Protein AF-A0A2I0CZK3-F1 (afdb_monomer)

Structure (mmCIF, N/CA/C/O backbone):
data_AF-A0A2I0CZK3-F1
#
_entry.id   AF-A0A2I0CZK3-F1
#
loop_
_atom_site.group_PDB
_atom_site.id
_atom_site.type_symbol
_atom_site.label_atom_id
_atom_site.label_alt_id
_atom_site.label_comp_id
_atom_site.label_asym_id
_atom_site.label_entity_id
_atom_site.label_seq_id
_atom_site.pdbx_PDB_ins_code
_atom_site.Cartn_x
_atom_site.Cartn_y
_atom_site.Cartn_z
_atom_site.occupancy
_atom_site.B_iso_or_equiv
_atom_site.auth_seq_id
_atom_site.auth_comp_id
_atom_site.auth_asym_id
_atom_site.auth_atom_id
_atom_site.pdbx_PDB_model_num
ATOM 1 N N . TYR A 1 1 ? 17.338 1.232 13.842 1.00 32.22 1 TYR A N 1
ATOM 2 C CA . TYR A 1 1 ? 16.968 -0.147 13.479 1.00 32.22 1 TYR A CA 1
ATOM 3 C C . TYR A 1 1 ? 15.461 -0.184 13.317 1.00 32.22 1 TYR A C 1
ATOM 5 O O . TYR A 1 1 ? 14.744 -0.303 14.300 1.00 32.22 1 TYR A O 1
ATOM 13 N N . GLY A 1 2 ? 14.980 0.108 12.105 1.00 40.91 2 GLY A N 1
ATOM 14 C CA . GLY A 1 2 ? 13.550 0.103 11.812 1.00 40.91 2 GLY A CA 1
ATOM 15 C C . GLY A 1 2 ? 13.078 -1.340 11.782 1.00 40.91 2 GLY A C 1
ATOM 16 O O . GLY A 1 2 ? 13.584 -2.128 10.987 1.00 40.91 2 GLY A O 1
ATOM 17 N N . ILE A 1 3 ? 12.176 -1.690 12.691 1.00 44.94 3 ILE A N 1
ATOM 18 C CA . ILE A 1 3 ? 11.511 -2.987 12.717 1.00 44.94 3 ILE A CA 1
ATOM 19 C C . ILE A 1 3 ? 10.614 -3.018 11.478 1.00 44.94 3 ILE A C 1
ATOM 21 O O . ILE A 1 3 ? 9.476 -2.557 11.503 1.00 44.94 3 ILE A O 1
ATOM 25 N N . GLY A 1 4 ? 11.160 -3.497 10.359 1.00 42.09 4 GLY A N 1
ATOM 26 C CA . GLY A 1 4 ? 10.350 -3.984 9.253 1.00 42.09 4 GLY A CA 1
ATOM 27 C C . GLY A 1 4 ? 9.544 -5.139 9.819 1.00 42.09 4 GLY A C 1
ATOM 28 O O . GLY A 1 4 ? 10.103 -6.201 10.087 1.00 42.09 4 GLY A O 1
ATOM 29 N N . THR A 1 5 ? 8.277 -4.886 10.146 1.00 52.94 5 THR A N 1
ATOM 30 C CA . THR A 1 5 ? 7.473 -5.870 10.864 1.00 52.94 5 THR A CA 1
ATOM 31 C C . THR A 1 5 ? 7.247 -7.066 9.954 1.00 52.94 5 THR A C 1
ATOM 33 O O . THR A 1 5 ? 6.629 -6.983 8.894 1.00 52.94 5 THR A O 1
ATOM 36 N N . LEU A 1 6 ? 7.854 -8.153 10.416 1.00 46.81 6 LEU A N 1
ATOM 37 C CA . LEU A 1 6 ? 7.780 -9.527 9.979 1.00 46.81 6 LEU A CA 1
ATOM 38 C C . LEU A 1 6 ? 6.348 -9.897 9.572 1.00 46.81 6 LEU A C 1
ATOM 40 O O . LEU A 1 6 ? 5.408 -9.782 10.360 1.00 46.81 6 LEU A O 1
ATOM 44 N N . LEU A 1 7 ? 6.201 -10.378 8.342 1.00 48.56 7 LEU A N 1
ATOM 45 C CA . LEU A 1 7 ? 5.012 -11.081 7.884 1.00 48.56 7 LEU A CA 1
ATOM 46 C C . LEU A 1 7 ? 4.811 -12.303 8.805 1.00 48.56 7 LEU A C 1
ATOM 48 O O . LEU A 1 7 ? 5.542 -13.283 8.702 1.00 48.56 7 LEU A O 1
ATOM 52 N N . GLY A 1 8 ? 3.881 -12.219 9.756 1.00 43.28 8 GLY A N 1
ATOM 53 C CA . GLY A 1 8 ? 3.661 -13.299 10.725 1.00 43.28 8 GLY A CA 1
ATOM 54 C C . GLY A 1 8 ? 2.393 -13.194 11.567 1.00 43.28 8 GLY A C 1
ATOM 55 O O . GLY A 1 8 ? 2.242 -13.952 12.518 1.00 43.28 8 GLY A O 1
ATOM 56 N N . MET A 1 9 ? 1.476 -12.279 11.250 1.00 50.59 9 MET A N 1
ATOM 57 C CA . MET A 1 9 ? 0.184 -12.203 11.930 1.00 50.59 9 MET A CA 1
ATOM 58 C C . MET A 1 9 ? -0.888 -12.764 10.999 1.00 50.59 9 MET A C 1
ATOM 60 O O . MET A 1 9 ? -1.093 -12.253 9.896 1.00 50.59 9 MET A O 1
ATOM 64 N N . THR A 1 10 ? -1.545 -13.846 11.418 1.00 52.78 10 THR A N 1
ATOM 65 C CA . THR A 1 10 ? -2.772 -14.322 10.773 1.00 52.78 10 THR A CA 1
ATOM 66 C C . THR A 1 10 ? -3.782 -13.178 10.768 1.00 52.78 10 THR A C 1
ATOM 68 O O . THR A 1 10 ? -3.915 -12.462 11.765 1.00 52.78 10 THR A O 1
ATOM 71 N N . ILE A 1 11 ? -4.470 -12.989 9.636 1.00 54.12 11 ILE A N 1
ATOM 72 C CA . ILE A 1 11 ? -5.432 -11.894 9.391 1.00 54.12 11 ILE A CA 1
ATOM 73 C C . ILE A 1 11 ? -6.438 -11.766 10.552 1.00 54.12 11 ILE A C 1
ATOM 75 O O . ILE A 1 11 ? -6.839 -10.663 10.914 1.00 54.12 11 ILE A O 1
ATOM 79 N N . GLU A 1 12 ? -6.774 -12.890 11.185 1.00 53.03 12 GLU A N 1
ATOM 80 C CA . GLU A 1 12 ? -7.717 -13.002 12.302 1.00 53.03 12 GLU A CA 1
ATOM 81 C C . GLU A 1 12 ? -7.258 -12.298 13.591 1.00 53.03 12 GLU A C 1
ATOM 83 O O . GLU A 1 12 ? -8.094 -11.815 14.349 1.00 53.03 12 GLU A O 1
ATOM 88 N N . SER A 1 13 ? -5.950 -12.180 13.841 1.00 53.72 13 SER A N 1
ATOM 89 C CA . SER A 1 13 ? -5.410 -11.572 15.075 1.00 53.72 13 SER A CA 1
ATOM 90 C C . SER A 1 13 ? -5.350 -10.037 15.049 1.00 53.72 13 SER A C 1
ATOM 92 O O . SER A 1 13 ? -5.020 -9.411 16.055 1.00 53.72 13 SER A O 1
ATOM 94 N N . TRP A 1 14 ? -5.662 -9.420 13.904 1.00 59.31 14 TRP A N 1
ATOM 95 C CA . TRP A 1 14 ? -5.388 -8.005 13.616 1.00 59.31 14 TRP A CA 1
ATOM 96 C C . TRP A 1 14 ? -6.594 -7.062 13.758 1.00 59.31 14 TRP A C 1
ATOM 98 O O . TRP A 1 14 ? -6.479 -5.852 13.543 1.00 59.31 14 TRP A O 1
ATOM 108 N N . ILE A 1 15 ? -7.766 -7.599 14.107 1.00 56.00 15 ILE A N 1
ATOM 109 C CA . ILE A 1 15 ? -9.025 -6.849 14.147 1.00 56.00 15 ILE A CA 1
ATOM 110 C C . ILE A 1 15 ? -9.077 -6.017 15.441 1.00 56.00 15 ILE A C 1
ATOM 112 O O . ILE A 1 15 ? -9.374 -6.529 16.517 1.00 56.00 15 ILE A O 1
ATOM 116 N N . GLY A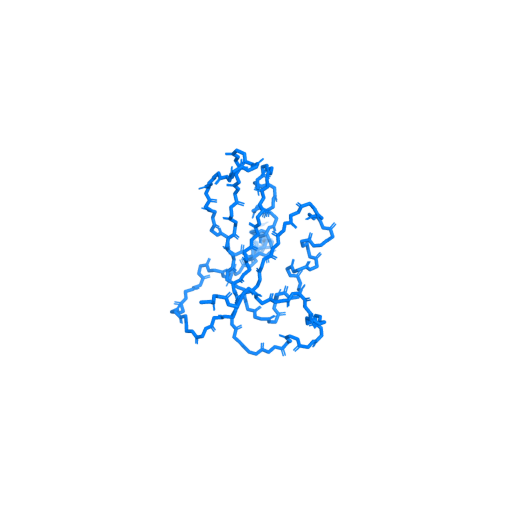 1 16 ? -8.773 -4.720 15.338 1.00 61.44 16 GLY A N 1
ATOM 117 C CA . GLY A 1 16 ? -8.765 -3.769 16.458 1.00 61.44 16 GLY A CA 1
ATOM 118 C C . GLY A 1 16 ? -9.236 -2.362 16.070 1.00 61.44 16 GLY A C 1
ATOM 119 O O . GLY A 1 16 ? -9.606 -2.106 14.923 1.00 61.44 16 GLY A O 1
ATOM 120 N N . LEU A 1 17 ? -9.223 -1.436 17.034 1.00 67.44 17 LEU A N 1
ATOM 121 C CA . LEU A 1 17 ? -9.494 -0.006 16.824 1.00 67.44 17 LEU A CA 1
ATOM 122 C C . LEU A 1 17 ? -8.256 0.710 16.246 1.00 67.44 17 LEU A C 1
ATOM 124 O O . LEU A 1 17 ? -7.120 0.331 16.529 1.00 67.44 17 LEU A O 1
ATOM 128 N N . GLY A 1 18 ? -8.475 1.764 15.456 1.00 81.50 18 GLY A N 1
ATOM 129 C CA . GLY A 1 18 ? -7.413 2.615 14.902 1.00 81.50 18 GLY A CA 1
ATOM 130 C C . GLY A 1 18 ? -7.190 2.465 13.392 1.00 81.50 18 GLY A C 1
ATOM 131 O O . GLY A 1 18 ? -7.995 1.858 12.680 1.00 81.50 18 GLY A O 1
ATOM 132 N N . THR A 1 19 ? -6.083 3.036 12.917 1.00 86.12 19 THR A N 1
ATOM 133 C CA . THR A 1 19 ? -5.724 3.167 11.495 1.00 86.12 19 THR A CA 1
ATOM 134 C C . THR A 1 19 ? -4.344 2.578 11.242 1.00 86.12 19 THR A C 1
ATOM 136 O O . THR A 1 19 ? -3.472 2.607 12.110 1.00 86.12 19 THR A O 1
ATOM 139 N N . VAL A 1 20 ? -4.146 2.049 10.041 1.00 89.19 20 VAL A N 1
ATOM 140 C CA . VAL A 1 20 ? -2.874 1.498 9.573 1.00 89.19 20 VAL A CA 1
ATOM 141 C C . VAL A 1 20 ? -2.502 2.110 8.238 1.00 89.19 20 VAL A C 1
ATOM 143 O O . VAL A 1 20 ? -3.369 2.518 7.467 1.00 89.19 20 VAL A O 1
ATOM 146 N N . ILE A 1 21 ? -1.210 2.169 7.955 1.00 92.19 21 ILE A N 1
ATOM 147 C CA . ILE A 1 21 ? -0.691 2.522 6.643 1.00 92.19 21 ILE A CA 1
ATOM 148 C C . ILE A 1 21 ? -0.406 1.229 5.897 1.00 92.19 21 ILE A C 1
ATOM 150 O O . ILE A 1 21 ? 0.437 0.442 6.318 1.00 92.19 21 ILE A O 1
ATOM 154 N N . VAL A 1 22 ? -1.068 1.042 4.762 1.00 93.81 22 VAL A N 1
ATOM 155 C CA . VAL A 1 22 ? -0.730 0.004 3.791 1.00 93.81 22 VAL A CA 1
ATOM 156 C C . VAL A 1 22 ? 0.070 0.663 2.677 1.00 93.81 22 VAL A C 1
ATOM 158 O O . VAL A 1 22 ? -0.442 1.549 1.988 1.00 93.81 22 VAL A O 1
ATOM 161 N N . ARG A 1 23 ? 1.335 0.262 2.508 1.00 96.00 23 ARG A N 1
ATOM 162 C CA . ARG A 1 23 ? 2.140 0.669 1.347 1.00 96.00 23 ARG A CA 1
ATOM 163 C C . ARG A 1 23 ? 2.171 -0.455 0.345 1.00 96.00 23 ARG A C 1
ATOM 165 O O . ARG A 1 23 ? 2.454 -1.578 0.732 1.00 96.00 23 ARG A O 1
ATOM 172 N N . ILE A 1 24 ? 1.931 -0.148 -0.918 1.00 96.38 24 ILE A N 1
ATOM 173 C CA . ILE A 1 24 ? 1.889 -1.114 -2.011 1.00 96.38 24 ILE A CA 1
ATOM 174 C C . ILE A 1 24 ? 2.931 -0.695 -3.045 1.00 96.38 24 ILE A C 1
ATOM 176 O O . ILE A 1 24 ? 2.943 0.447 -3.497 1.00 96.38 24 ILE A O 1
ATOM 180 N N . PHE A 1 25 ? 3.815 -1.610 -3.407 1.00 94.56 25 PHE A N 1
ATOM 181 C CA . PHE A 1 25 ? 4.926 -1.402 -4.320 1.00 94.56 25 PHE A CA 1
ATOM 182 C C . PHE A 1 25 ? 4.569 -2.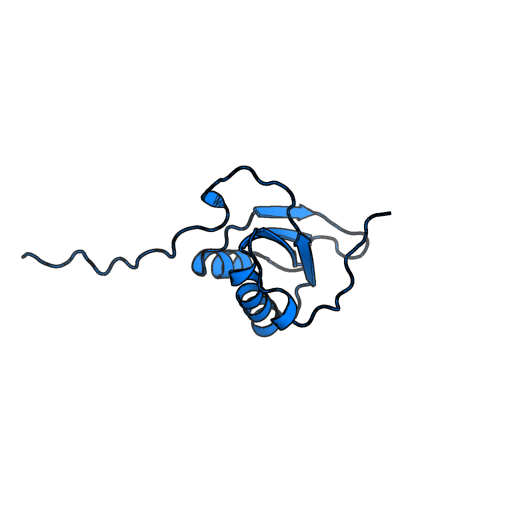027 -5.664 1.00 94.56 25 PHE A C 1
ATOM 184 O O . PHE A 1 25 ? 4.387 -3.239 -5.768 1.00 94.56 25 PHE A O 1
ATOM 191 N N . CYS A 1 26 ? 4.467 -1.184 -6.686 1.00 94.50 26 CYS A N 1
ATOM 192 C CA . CYS A 1 26 ? 4.115 -1.566 -8.047 1.00 94.50 26 CYS A CA 1
ATOM 193 C C . CYS A 1 26 ? 5.324 -1.350 -8.961 1.00 94.50 26 CYS A C 1
ATOM 195 O O . CYS A 1 26 ? 5.862 -0.245 -9.027 1.00 94.50 26 CYS A O 1
ATOM 197 N N . THR A 1 27 ? 5.736 -2.392 -9.680 1.00 92.81 27 THR A N 1
ATOM 198 C CA . THR A 1 27 ? 6.789 -2.338 -10.715 1.00 92.81 27 THR A CA 1
ATOM 199 C C . THR A 1 27 ? 6.223 -2.169 -12.131 1.00 92.81 27 THR A C 1
ATOM 201 O O . THR A 1 27 ? 6.974 -1.983 -13.084 1.00 92.81 27 THR A O 1
ATOM 204 N N . HIS A 1 28 ? 4.894 -2.194 -12.256 1.00 90.12 28 HIS A N 1
ATOM 205 C CA . HIS A 1 28 ? 4.123 -1.974 -13.480 1.00 90.12 28 HIS A CA 1
ATOM 206 C C . HIS A 1 28 ? 3.192 -0.765 -13.308 1.00 90.12 28 HIS A C 1
ATOM 208 O O . HIS A 1 28 ? 3.201 -0.121 -12.255 1.00 90.12 28 HIS A O 1
ATOM 214 N N . ASP A 1 29 ? 2.387 -0.456 -14.330 1.00 92.81 29 ASP A N 1
ATOM 215 C CA . ASP A 1 29 ? 1.408 0.634 -14.273 1.00 92.81 29 ASP A CA 1
ATOM 216 C C . ASP A 1 29 ? 0.462 0.472 -13.063 1.00 92.81 29 ASP A C 1
ATOM 218 O O . ASP A 1 29 ? -0.307 -0.490 -13.012 1.00 92.81 29 ASP A O 1
ATOM 222 N N . PRO A 1 30 ? 0.506 1.385 -12.071 1.00 95.12 30 PRO A N 1
ATOM 223 C CA . PRO A 1 30 ? -0.325 1.278 -10.877 1.00 95.12 30 PRO A CA 1
ATOM 224 C C . PRO A 1 30 ? -1.762 1.765 -11.108 1.00 95.12 30 PRO A C 1
ATOM 226 O O . PRO A 1 30 ? -2.599 1.617 -10.220 1.00 95.12 30 PRO A O 1
ATOM 229 N N . GLU A 1 31 ? -2.062 2.383 -12.252 1.00 95.94 31 GLU A N 1
ATOM 230 C CA . GLU A 1 31 ? -3.345 3.042 -12.507 1.00 95.94 31 GLU A CA 1
ATOM 231 C C . GLU A 1 31 ? -4.568 2.112 -12.357 1.00 95.94 31 GLU A C 1
ATOM 233 O O . GLU A 1 31 ? -5.536 2.521 -11.705 1.00 95.94 31 GLU A O 1
ATOM 238 N N . PRO A 1 32 ? -4.557 0.853 -12.850 1.00 95.94 32 PRO A N 1
ATOM 239 C CA . PRO A 1 32 ? -5.676 -0.066 -12.643 1.00 95.94 32 PRO A CA 1
ATOM 240 C C . PRO A 1 32 ? -5.928 -0.367 -11.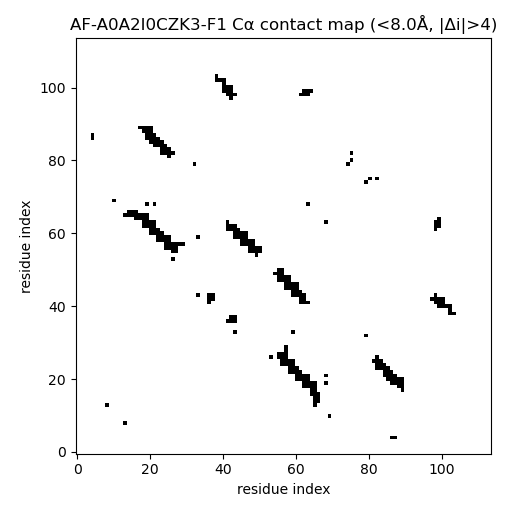163 1.00 95.94 32 PRO A C 1
ATOM 242 O O . PRO A 1 32 ? -7.079 -0.463 -10.738 1.00 95.94 32 PRO A O 1
ATOM 245 N N . LEU A 1 33 ? -4.858 -0.490 -10.370 1.00 96.44 33 LEU A N 1
ATOM 246 C CA . LEU A 1 33 ? -4.958 -0.710 -8.932 1.00 96.44 33 LEU A CA 1
ATOM 247 C C . LEU A 1 33 ? -5.503 0.537 -8.228 1.00 96.44 33 LEU A C 1
ATOM 249 O O . LEU A 1 33 ? -6.455 0.423 -7.466 1.00 96.44 33 LEU A O 1
ATOM 253 N N . ILE A 1 34 ? -4.971 1.727 -8.521 1.00 96.00 34 ILE A N 1
ATOM 254 C CA . ILE A 1 34 ? -5.431 2.991 -7.918 1.00 96.00 34 ILE A CA 1
ATOM 255 C C . ILE A 1 34 ? -6.933 3.194 -8.142 1.00 96.00 34 ILE A C 1
ATOM 257 O O . ILE A 1 34 ? -7.651 3.535 -7.202 1.00 96.00 34 ILE A O 1
ATOM 261 N N . ARG A 1 3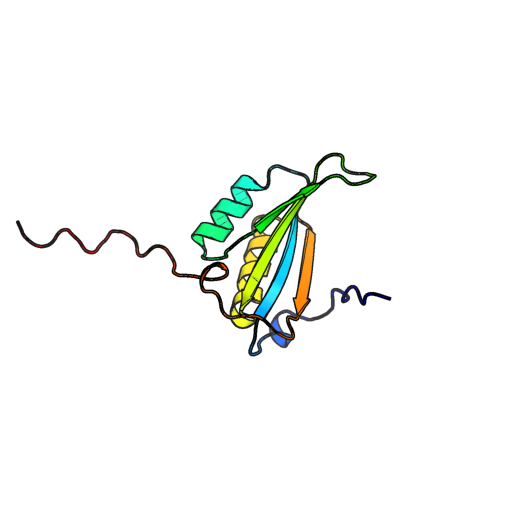5 ? -7.424 2.956 -9.365 1.00 95.81 35 ARG A N 1
ATOM 262 C CA . ARG A 1 35 ? -8.854 3.085 -9.685 1.00 95.81 35 ARG A CA 1
ATOM 263 C C . ARG A 1 35 ? -9.701 2.100 -8.898 1.00 95.81 35 ARG A C 1
ATOM 265 O O . ARG A 1 35 ? -10.668 2.509 -8.265 1.00 95.81 35 ARG A O 1
ATOM 272 N N . HIS A 1 36 ? -9.301 0.831 -8.883 1.00 96.00 36 HIS A N 1
ATOM 273 C CA . HIS A 1 36 ? -10.029 -0.201 -8.156 1.00 96.00 36 HIS A CA 1
ATOM 274 C C . HIS A 1 36 ? -10.061 0.082 -6.644 1.00 96.00 36 HIS A C 1
ATOM 276 O O . HIS A 1 36 ? -11.116 -0.018 -6.021 1.00 96.00 36 HIS A O 1
ATOM 282 N N . LEU A 1 37 ? -8.942 0.516 -6.054 1.00 94.56 37 LEU A N 1
ATOM 283 C CA . LEU A 1 37 ? -8.893 0.935 -4.651 1.00 94.56 37 LEU A CA 1
ATOM 284 C C . LEU A 1 37 ? -9.803 2.142 -4.383 1.00 94.56 37 LEU A C 1
ATOM 286 O O . LEU A 1 37 ? -10.557 2.134 -3.408 1.00 94.56 37 LEU A O 1
ATOM 290 N N . GLY A 1 38 ? -9.799 3.134 -5.276 1.00 93.19 38 GLY A N 1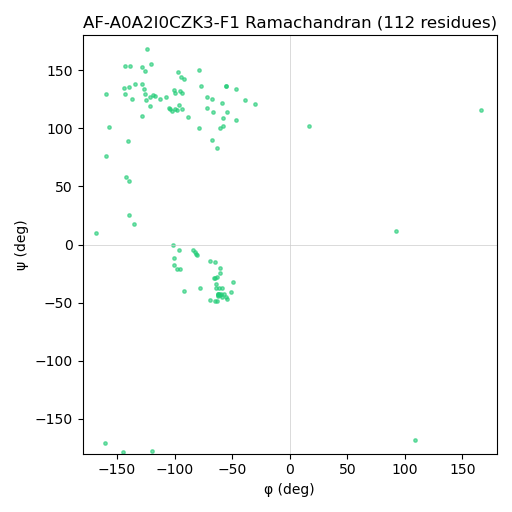
ATOM 291 C CA . GLY A 1 38 ? -10.684 4.294 -5.203 1.00 93.19 38 GLY A CA 1
ATOM 292 C C . GLY A 1 38 ? -12.171 3.926 -5.276 1.00 93.19 38 GLY A C 1
ATOM 293 O O . GLY A 1 38 ? -12.962 4.431 -4.480 1.00 93.19 38 GLY A O 1
ATOM 294 N N . ASP A 1 39 ? -12.556 2.999 -6.156 1.00 93.56 39 ASP A N 1
ATOM 295 C CA . ASP A 1 39 ? -13.938 2.508 -6.281 1.00 93.56 39 ASP A CA 1
ATOM 296 C C . ASP A 1 39 ? -14.415 1.762 -5.022 1.00 93.56 39 ASP A C 1
ATOM 298 O O . ASP A 1 39 ? -15.603 1.779 -4.680 1.00 93.56 39 ASP A O 1
ATOM 302 N N . LEU A 1 40 ? -13.482 1.148 -4.291 1.00 92.50 40 LEU A N 1
ATOM 303 C CA . LEU A 1 40 ? -13.729 0.517 -2.995 1.00 92.50 40 LEU A CA 1
ATOM 304 C C . LEU A 1 40 ? -13.740 1.515 -1.821 1.00 92.50 40 LEU A C 1
ATOM 306 O O . LEU A 1 40 ? -14.139 1.136 -0.718 1.00 92.50 40 LEU A O 1
ATOM 310 N N . GLY A 1 41 ? -13.374 2.780 -2.055 1.00 91.44 41 GLY A N 1
ATOM 311 C CA . GLY A 1 41 ? -13.345 3.851 -1.052 1.00 91.44 41 GLY A CA 1
ATOM 312 C C . GLY A 1 41 ? -12.002 4.029 -0.336 1.00 91.44 41 GLY A C 1
ATOM 313 O O . GLY A 1 41 ? -11.941 4.750 0.663 1.00 91.44 41 GLY A O 1
ATOM 314 N N . TYR A 1 42 ? -10.932 3.391 -0.821 1.00 92.94 42 TYR A N 1
ATOM 315 C CA . TYR A 1 42 ? -9.583 3.534 -0.273 1.00 92.94 42 TYR A CA 1
ATOM 316 C C . TYR A 1 42 ? -8.856 4.713 -0.934 1.00 92.94 42 TYR A C 1
ATOM 318 O O . TYR A 1 42 ? -8.463 4.656 -2.103 1.00 92.94 42 TYR A O 1
ATOM 326 N N . GLY A 1 43 ? -8.650 5.788 -0.170 1.00 92.00 43 GLY A N 1
ATOM 327 C CA . GLY A 1 43 ? -7.840 6.919 -0.605 1.00 92.00 43 GLY A CA 1
ATOM 328 C C . GLY A 1 43 ? -6.377 6.502 -0.734 1.00 92.00 43 GLY A C 1
ATOM 329 O O . GLY A 1 43 ? -5.789 5.979 0.210 1.00 92.00 43 GLY A O 1
ATOM 330 N N . THR A 1 44 ? -5.792 6.737 -1.908 1.00 93.19 44 THR A N 1
ATOM 331 C CA . THR A 1 44 ? -4.430 6.301 -2.225 1.00 93.19 44 THR A CA 1
ATOM 332 C C . THR A 1 44 ? -3.576 7.479 -2.677 1.00 93.19 44 THR A C 1
ATOM 334 O O . THR A 1 44 ? -3.895 8.148 -3.658 1.00 93.19 44 THR A O 1
ATOM 337 N N . THR A 1 45 ? -2.446 7.692 -2.008 1.00 94.69 45 THR A N 1
ATOM 338 C CA . THR A 1 45 ? -1.398 8.615 -2.461 1.00 94.69 45 THR A CA 1
ATOM 339 C C . THR A 1 45 ? -0.359 7.845 -3.266 1.00 94.69 45 THR A C 1
ATOM 341 O O . THR A 1 45 ? 0.152 6.831 -2.798 1.00 94.69 45 THR A O 1
ATOM 344 N N . ARG A 1 46 ? -0.008 8.335 -4.459 1.00 96.75 46 ARG A N 1
ATOM 345 C CA . ARG A 1 46 ? 1.034 7.750 -5.315 1.00 96.75 46 ARG A CA 1
ATOM 346 C C . ARG A 1 46 ? 2.344 8.524 -5.184 1.00 96.75 46 ARG A C 1
ATOM 348 O O . ARG A 1 46 ? 2.370 9.736 -5.371 1.00 96.75 46 ARG A O 1
ATOM 355 N N . ILE A 1 47 ? 3.435 7.803 -4.954 1.00 97.19 47 ILE A N 1
ATOM 356 C CA . ILE A 1 47 ? 4.811 8.299 -5.036 1.00 97.19 47 ILE A CA 1
ATOM 357 C C . ILE A 1 47 ? 5.515 7.530 -6.155 1.00 97.19 47 ILE A C 1
ATOM 359 O O . ILE A 1 47 ? 5.494 6.304 -6.163 1.00 97.19 47 ILE A O 1
ATOM 363 N N . ASN A 1 48 ? 6.134 8.232 -7.103 1.00 96.62 48 ASN A N 1
ATOM 364 C CA . ASN A 1 48 ? 6.956 7.605 -8.142 1.00 96.62 48 ASN A CA 1
ATOM 365 C C . ASN A 1 48 ? 8.427 7.607 -7.718 1.00 96.62 48 ASN A C 1
ATOM 367 O O . ASN A 1 48 ? 8.896 8.570 -7.115 1.00 96.62 48 ASN A O 1
ATOM 371 N N . GLY A 1 49 ? 9.156 6.554 -8.072 1.00 93.56 49 GLY A N 1
ATOM 372 C CA . GLY A 1 49 ? 10.580 6.429 -7.796 1.00 93.56 49 GLY A CA 1
ATOM 373 C C . GLY A 1 49 ? 11.263 5.398 -8.686 1.00 93.56 49 GLY A C 1
ATOM 374 O O . GLY A 1 49 ? 10.679 4.874 -9.634 1.00 93.56 49 GLY A O 1
ATOM 375 N N . SER A 1 50 ? 12.514 5.110 -8.355 1.00 93.88 50 SER A N 1
ATOM 376 C CA . SER A 1 50 ? 13.351 4.102 -8.998 1.00 93.88 50 SER A CA 1
ATOM 377 C C . SER A 1 50 ? 14.136 3.338 -7.931 1.00 93.88 50 SER A C 1
ATOM 379 O O . SER A 1 50 ? 14.382 3.846 -6.836 1.00 93.88 50 SER A O 1
ATOM 381 N N . GLY A 1 51 ? 14.502 2.096 -8.229 1.00 87.62 51 GLY A N 1
ATOM 382 C CA . GLY A 1 51 ? 15.340 1.251 -7.384 1.00 87.62 51 GLY A CA 1
ATOM 383 C C . GLY A 1 51 ? 16.565 0.752 -8.145 1.00 87.62 51 GLY A C 1
ATOM 384 O O . GLY A 1 51 ? 16.632 0.850 -9.367 1.00 87.62 51 GLY A O 1
ATOM 385 N N . GLN A 1 52 ? 17.529 0.165 -7.429 1.00 93.50 52 GLN A N 1
ATOM 386 C CA . GLN A 1 52 ? 18.733 -0.387 -8.067 1.00 93.50 52 GLN A CA 1
ATOM 387 C C . GLN A 1 52 ? 18.425 -1.463 -9.115 1.00 93.50 52 GLN A C 1
ATOM 389 O O . GLN A 1 52 ? 19.098 -1.522 -10.138 1.00 93.50 52 GLN A O 1
ATOM 394 N N . PHE A 1 53 ? 17.424 -2.307 -8.856 1.00 90.75 53 PHE A N 1
ATOM 395 C CA . PHE A 1 53 ? 17.065 -3.428 -9.731 1.00 90.75 53 PHE A CA 1
ATOM 396 C C . PHE A 1 53 ? 15.854 -3.140 -10.621 1.00 90.75 53 PHE A C 1
ATOM 398 O O . PHE A 1 53 ? 15.637 -3.839 -11.605 1.00 90.75 53 PHE A O 1
ATOM 405 N N . VAL A 1 54 ? 15.059 -2.122 -10.278 1.00 88.75 54 VAL A N 1
ATOM 406 C CA . VAL A 1 54 ? 13.823 -1.781 -10.986 1.00 88.75 54 VAL A CA 1
ATOM 407 C C . VAL A 1 54 ? 13.855 -0.292 -11.338 1.00 88.75 54 VAL A C 1
ATOM 409 O O . VAL A 1 54 ? 13.751 0.538 -10.434 1.00 88.75 54 VAL A O 1
ATOM 412 N N . PRO A 1 55 ? 13.974 0.076 -12.626 1.00 90.38 55 PRO A N 1
ATOM 413 C CA . PRO A 1 55 ? 14.131 1.471 -13.041 1.00 90.38 55 PRO A CA 1
ATOM 414 C C . PRO A 1 55 ? 12.945 2.379 -12.699 1.00 90.38 55 PRO A C 1
ATOM 416 O O . PRO A 1 55 ? 13.138 3.577 -12.517 1.00 90.38 55 PRO A O 1
ATOM 419 N N . ALA A 1 56 ? 11.733 1.825 -12.613 1.00 94.06 56 ALA A N 1
ATOM 420 C CA . ALA A 1 56 ? 10.519 2.568 -12.303 1.00 94.06 56 ALA A CA 1
ATOM 421 C C . ALA A 1 56 ? 9.655 1.796 -11.302 1.00 94.06 56 ALA A C 1
ATOM 423 O O . ALA A 1 56 ? 9.296 0.644 -11.529 1.00 94.06 56 ALA A O 1
ATOM 424 N N . VAL A 1 57 ? 9.313 2.449 -10.195 1.00 94.62 57 VAL A N 1
ATOM 425 C CA . VAL A 1 57 ? 8.452 1.909 -9.142 1.00 94.62 57 VAL A CA 1
ATOM 426 C C . VAL A 1 57 ? 7.433 2.972 -8.755 1.00 94.62 57 VAL A C 1
ATOM 428 O O . VAL A 1 57 ? 7.769 4.147 -8.604 1.00 94.62 57 VAL A O 1
ATOM 431 N N . ALA A 1 58 ? 6.187 2.560 -8.554 1.00 96.75 58 ALA A N 1
ATOM 432 C CA . ALA A 1 58 ? 5.185 3.366 -7.878 1.00 96.75 58 ALA A CA 1
ATOM 433 C C . ALA A 1 58 ? 4.923 2.793 -6.483 1.00 96.75 58 ALA A C 1
ATOM 435 O O . ALA A 1 58 ? 4.624 1.611 -6.328 1.00 96.75 58 ALA A O 1
ATOM 436 N N . ILE A 1 59 ? 5.028 3.644 -5.469 1.00 96.81 59 ILE A N 1
ATOM 437 C CA . ILE A 1 59 ? 4.662 3.331 -4.092 1.00 96.81 59 ILE A CA 1
ATOM 438 C C . ILE A 1 59 ? 3.312 3.985 -3.830 1.00 96.81 59 ILE A C 1
ATOM 440 O O . ILE A 1 59 ? 3.182 5.210 -3.849 1.00 96.81 59 ILE A O 1
ATOM 444 N N . LEU A 1 60 ? 2.303 3.159 -3.607 1.00 97.00 60 LEU A N 1
ATOM 445 C CA . LEU A 1 60 ? 0.965 3.580 -3.233 1.00 97.00 60 LEU A CA 1
ATOM 446 C C . LEU A 1 60 ? 0.846 3.530 -1.718 1.00 97.00 60 LEU A C 1
ATOM 448 O O . LEU A 1 60 ? 1.228 2.540 -1.107 1.00 97.00 60 LEU A O 1
ATOM 452 N N . ILE A 1 61 ? 0.324 4.584 -1.108 1.00 95.69 61 ILE A N 1
ATOM 453 C CA . ILE A 1 61 ? 0.155 4.687 0.339 1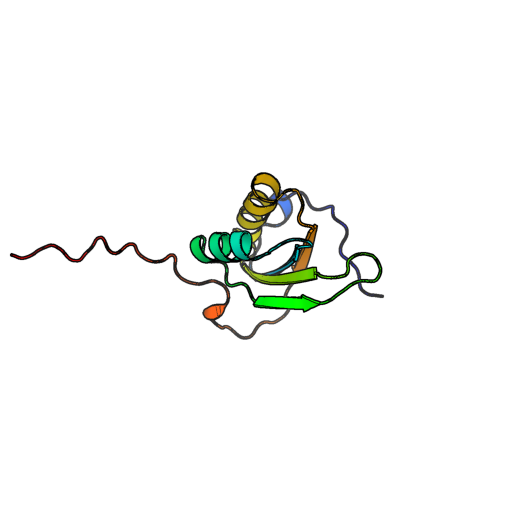.00 95.69 61 ILE A CA 1
ATOM 454 C C . ILE A 1 61 ? -1.325 4.901 0.619 1.00 95.69 61 ILE A C 1
ATOM 456 O O . ILE A 1 61 ? -1.896 5.898 0.180 1.00 95.69 61 ILE A O 1
ATOM 460 N N . SER A 1 62 ? -1.930 3.973 1.354 1.00 93.38 62 SER A N 1
ATOM 461 C CA . SER A 1 62 ? -3.315 4.061 1.820 1.00 93.38 62 SER A CA 1
ATOM 462 C C . SER A 1 62 ? -3.349 4.048 3.343 1.00 93.38 62 SER A C 1
ATOM 464 O O . SER A 1 62 ? -2.767 3.160 3.963 1.00 93.38 62 SER A O 1
ATOM 466 N N . MET A 1 63 ? -4.038 5.014 3.951 1.00 91.69 63 MET A N 1
ATOM 467 C CA . MET A 1 63 ? -4.352 4.973 5.383 1.00 91.69 63 MET A CA 1
ATOM 468 C C . MET A 1 63 ? -5.730 4.340 5.546 1.00 91.69 63 MET A C 1
ATOM 470 O O . MET A 1 63 ? -6.721 4.869 5.053 1.00 91.69 63 MET A O 1
ATOM 474 N N . VAL A 1 64 ? -5.791 3.190 6.208 1.00 90.44 64 VAL A N 1
ATOM 475 C CA . VAL A 1 64 ? -6.970 2.321 6.218 1.00 90.44 64 VAL A CA 1
ATOM 476 C C . VAL A 1 64 ? -7.368 2.020 7.658 1.00 90.44 64 VAL A C 1
ATOM 478 O O . VAL A 1 64 ? -6.498 1.680 8.465 1.00 90.44 64 VAL A O 1
ATOM 481 N N . PRO A 1 65 ? -8.659 2.112 8.023 1.00 88.38 65 PRO A N 1
ATOM 482 C CA . PRO A 1 65 ? -9.117 1.625 9.318 1.00 88.38 65 PRO A CA 1
ATOM 483 C C . PRO A 1 65 ? -8.725 0.157 9.497 1.00 88.38 65 PRO A C 1
ATOM 485 O O . PRO A 1 65 ? -8.931 -0.643 8.585 1.00 88.38 65 PRO A O 1
ATOM 488 N N . ARG A 1 66 ? -8.218 -0.235 10.671 1.00 86.38 66 ARG A N 1
ATOM 489 C CA . ARG A 1 66 ? -7.773 -1.622 10.927 1.00 86.38 66 ARG A CA 1
ATOM 490 C C . ARG A 1 66 ? -8.820 -2.667 10.545 1.00 86.38 66 ARG A C 1
ATOM 492 O O . ARG A 1 66 ? -8.489 -3.666 9.916 1.00 86.38 66 ARG A O 1
ATOM 499 N N . LYS A 1 67 ? -10.090 -2.391 10.853 1.00 85.25 67 LYS A N 1
ATOM 500 C CA . LYS A 1 67 ? -11.229 -3.259 10.514 1.00 85.25 67 LYS A CA 1
ATOM 501 C C . LYS A 1 67 ? -11.415 -3.499 9.004 1.00 85.25 67 LYS A C 1
ATOM 503 O O . LYS A 1 67 ? -11.973 -4.517 8.626 1.00 85.25 67 LYS A O 1
ATOM 508 N N . GLU A 1 68 ? -10.939 -2.592 8.151 1.00 88.81 68 GLU A N 1
ATOM 509 C CA . GLU A 1 68 ? -11.025 -2.689 6.684 1.00 88.81 68 GLU A CA 1
ATOM 510 C C . GLU A 1 68 ? -9.718 -3.171 6.043 1.00 88.81 68 GLU A C 1
ATOM 512 O O . GLU A 1 68 ? -9.704 -3.516 4.861 1.00 88.81 68 GLU A O 1
ATOM 517 N N . ALA A 1 69 ? -8.620 -3.213 6.806 1.00 88.44 69 ALA A N 1
ATOM 518 C CA . ALA A 1 69 ? -7.322 -3.638 6.300 1.00 88.44 69 ALA A CA 1
ATOM 519 C C . ALA A 1 69 ? -7.380 -5.078 5.772 1.00 88.44 69 ALA A C 1
ATOM 521 O O . ALA A 1 69 ? -6.888 -5.333 4.680 1.00 88.44 69 ALA A O 1
ATOM 522 N N . GLY A 1 70 ? -8.053 -5.994 6.480 1.00 88.56 70 GLY A N 1
ATOM 523 C CA . GLY A 1 70 ? -8.214 -7.386 6.037 1.00 88.56 70 GLY A CA 1
ATOM 524 C C . GLY A 1 70 ? -8.814 -7.499 4.631 1.00 88.56 70 GLY A C 1
ATOM 525 O O . GLY A 1 70 ? -8.244 -8.169 3.772 1.00 88.56 70 GLY A O 1
ATOM 526 N N . ARG A 1 71 ? -9.891 -6.751 4.362 1.00 91.25 71 ARG A N 1
ATOM 527 C CA . ARG A 1 71 ? -10.537 -6.701 3.043 1.00 91.25 71 ARG A CA 1
ATOM 528 C C . ARG A 1 71 ? -9.608 -6.146 1.963 1.00 91.25 71 ARG A C 1
ATOM 530 O O . ARG A 1 71 ? -9.551 -6.700 0.868 1.00 91.25 71 ARG A O 1
ATOM 537 N N . LEU A 1 72 ? -8.864 -5.077 2.256 1.00 92.69 72 LEU A N 1
ATOM 538 C CA . LEU A 1 72 ? -7.874 -4.545 1.316 1.00 92.69 72 LEU A CA 1
ATOM 539 C C . LEU A 1 72 ? -6.801 -5.595 0.989 1.00 92.69 72 LEU A C 1
ATOM 541 O O . LEU A 1 72 ? -6.458 -5.781 -0.175 1.00 92.69 72 LEU A O 1
ATOM 545 N N . LEU A 1 73 ? -6.295 -6.315 1.993 1.00 92.19 73 LEU A N 1
ATOM 546 C CA . LEU A 1 73 ? -5.289 -7.357 1.778 1.00 92.19 73 LEU A CA 1
ATOM 547 C C . LEU A 1 73 ? -5.814 -8.513 0.926 1.00 92.19 73 LEU A C 1
ATOM 549 O O . LEU A 1 73 ? -5.065 -9.038 0.107 1.00 92.19 73 LEU A O 1
ATOM 553 N N . GLU A 1 74 ? -7.075 -8.911 1.092 1.00 91.50 74 GLU A N 1
ATOM 554 C CA . GLU A 1 74 ? -7.704 -9.911 0.223 1.00 91.50 74 GLU A CA 1
ATOM 555 C C . GLU A 1 74 ? -7.785 -9.431 -1.228 1.00 91.50 74 GLU A C 1
ATOM 557 O O . GLU A 1 74 ? -7.413 -10.178 -2.134 1.00 91.50 74 GLU A O 1
ATOM 562 N N . VAL A 1 75 ? -8.186 -8.176 -1.460 1.00 93.81 75 VAL A N 1
ATOM 563 C CA . VAL A 1 75 ? -8.214 -7.573 -2.805 1.00 93.81 75 VAL A CA 1
ATOM 564 C C . VAL A 1 75 ? -6.825 -7.587 -3.445 1.00 93.81 75 VAL A C 1
ATOM 566 O O . VAL A 1 75 ? -6.693 -7.976 -4.603 1.00 93.81 75 VAL A O 1
ATOM 569 N N . LEU A 1 76 ? -5.781 -7.219 -2.697 1.00 93.56 76 LEU A N 1
ATOM 570 C CA . LEU A 1 76 ? -4.405 -7.239 -3.201 1.00 93.56 76 LEU A CA 1
ATOM 571 C C . LEU A 1 76 ? -3.941 -8.664 -3.522 1.00 93.56 76 LEU A C 1
ATOM 573 O O . LEU A 1 76 ? -3.456 -8.914 -4.619 1.00 93.56 76 LEU A O 1
ATOM 577 N N . LYS A 1 77 ? -4.144 -9.616 -2.604 1.00 89.94 77 LYS A N 1
ATOM 578 C CA . LYS A 1 77 ? -3.706 -11.012 -2.779 1.00 89.94 77 LYS A CA 1
ATOM 579 C C . LYS A 1 77 ? -4.408 -11.726 -3.934 1.00 89.94 77 LYS A C 1
ATOM 581 O O . LYS A 1 77 ? -3.800 -12.584 -4.563 1.00 89.94 77 LYS A O 1
ATOM 586 N N . THR 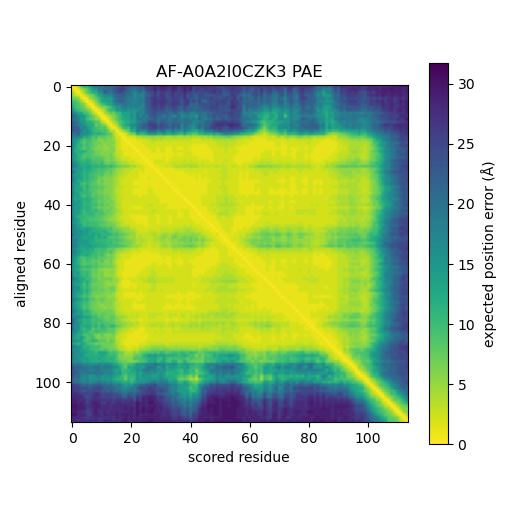A 1 78 ? -5.678 -11.412 -4.182 1.00 89.62 78 THR A N 1
ATOM 587 C CA . THR A 1 78 ? -6.491 -12.093 -5.204 1.00 89.62 78 THR A CA 1
ATOM 588 C C . THR A 1 78 ? -6.441 -11.400 -6.562 1.00 89.62 78 THR A C 1
ATOM 590 O O . THR A 1 78 ? -6.376 -12.077 -7.583 1.00 89.62 78 THR A O 1
ATOM 593 N N . GLY A 1 79 ? -6.466 -10.064 -6.589 1.00 90.56 79 GLY A N 1
ATOM 594 C CA . GLY A 1 79 ? -6.525 -9.280 -7.823 1.00 90.56 79 GLY A CA 1
ATOM 595 C C . GLY A 1 79 ? -5.171 -8.802 -8.343 1.00 90.56 79 GLY A C 1
ATOM 596 O O . GLY A 1 79 ? -5.065 -8.474 -9.522 1.00 90.56 79 GLY A O 1
ATOM 597 N N . TYR A 1 80 ? -4.147 -8.745 -7.486 1.00 92.31 80 TYR A N 1
ATOM 598 C CA . TYR A 1 80 ? -2.846 -8.152 -7.805 1.00 92.31 80 TYR A CA 1
ATOM 599 C C . TYR A 1 80 ? -1.688 -8.955 -7.182 1.00 92.31 80 TYR A C 1
ATOM 601 O O . TYR A 1 80 ? -0.905 -8.400 -6.416 1.00 92.31 80 TYR A O 1
ATOM 609 N N . PRO A 1 81 ? -1.542 -10.259 -7.485 1.00 87.06 81 PRO A N 1
ATOM 610 C CA . PRO A 1 81 ? -0.551 -11.124 -6.832 1.00 87.06 81 PRO A CA 1
ATOM 611 C C . PRO A 1 81 ? 0.908 -10.675 -7.029 1.00 87.06 81 PRO A C 1
ATOM 613 O O . PRO A 1 81 ? 1.770 -11.045 -6.236 1.00 87.06 81 PRO A O 1
ATOM 616 N N . ASP A 1 82 ? 1.176 -9.853 -8.047 1.00 86.50 82 ASP A N 1
ATOM 617 C CA . ASP A 1 82 ? 2.514 -9.361 -8.390 1.00 86.50 82 ASP A CA 1
ATOM 618 C C . ASP A 1 82 ? 2.947 -8.122 -7.586 1.00 86.50 82 ASP A C 1
ATOM 620 O O . ASP A 1 82 ? 4.074 -7.647 -7.741 1.00 86.50 82 ASP A O 1
ATOM 624 N N . VAL A 1 83 ? 2.068 -7.556 -6.748 1.00 89.88 83 VAL A N 1
ATOM 625 C CA . VAL A 1 83 ? 2.416 -6.396 -5.915 1.00 89.88 83 VAL A CA 1
ATOM 626 C C . VAL A 1 83 ? 2.931 -6.836 -4.555 1.00 89.88 83 VAL A C 1
ATOM 628 O O . VAL A 1 83 ? 2.410 -7.749 -3.914 1.00 89.88 83 VAL A O 1
ATOM 631 N N . HIS A 1 84 ? 3.926 -6.112 -4.060 1.00 89.38 84 HIS A N 1
ATOM 632 C CA . HIS A 1 84 ? 4.391 -6.267 -2.687 1.00 89.38 84 HIS A CA 1
ATOM 633 C C . HIS A 1 84 ? 3.749 -5.203 -1.807 1.00 89.38 84 HIS A C 1
ATOM 635 O O . HIS A 1 84 ? 3.500 -4.092 -2.268 1.00 89.38 84 HIS A O 1
ATOM 641 N N . PHE A 1 85 ? 3.500 -5.502 -0.534 1.00 93.00 85 PHE A N 1
ATOM 642 C CA . PHE A 1 85 ? 2.971 -4.506 0.391 1.00 93.00 85 PHE A CA 1
ATOM 643 C C . PHE A 1 85 ? 3.549 -4.636 1.799 1.00 93.00 85 PHE A C 1
ATOM 645 O O . PHE A 1 85 ? 3.956 -5.714 2.227 1.00 93.00 85 PHE A O 1
ATOM 652 N N . THR A 1 86 ? 3.565 -3.519 2.524 1.00 92.00 86 THR A N 1
ATOM 653 C CA . THR A 1 86 ? 3.858 -3.461 3.960 1.00 92.00 86 THR A CA 1
ATOM 654 C C . THR A 1 86 ? 2.678 -2.864 4.704 1.00 92.00 86 THR A C 1
ATOM 656 O O . THR A 1 86 ? 1.885 -2.110 4.135 1.00 92.00 86 THR A O 1
ATOM 659 N N . ILE A 1 87 ? 2.570 -3.201 5.986 1.00 90.81 87 ILE A N 1
ATOM 660 C CA . ILE A 1 87 ? 1.557 -2.644 6.871 1.00 90.81 87 ILE A CA 1
ATOM 661 C C . ILE A 1 87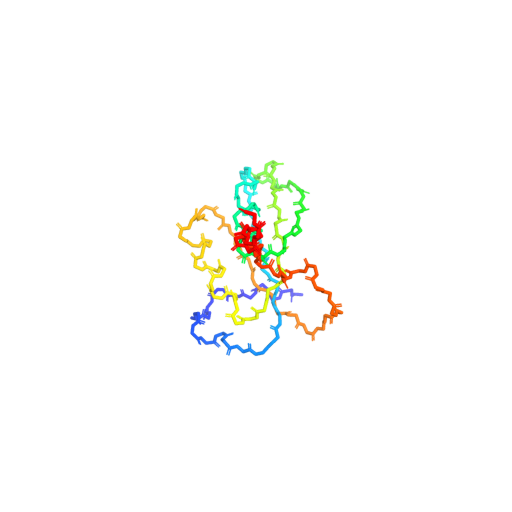 ? 2.261 -2.060 8.086 1.00 90.81 87 ILE A C 1
ATOM 663 O O .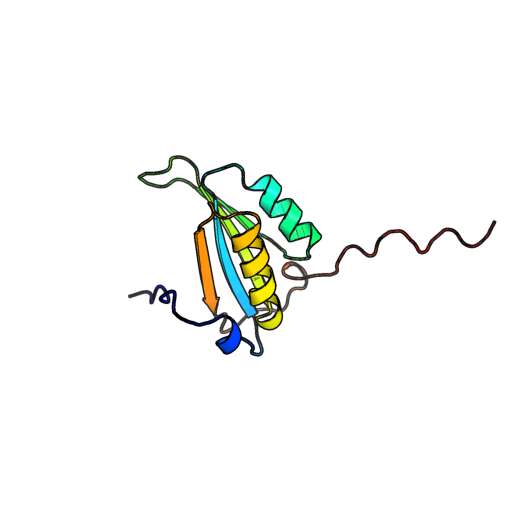 ILE A 1 87 ? 3.098 -2.721 8.700 1.00 90.81 87 ILE A O 1
ATOM 667 N N . GLU A 1 88 ? 1.939 -0.816 8.408 1.00 87.44 88 GLU A N 1
ATOM 668 C CA . GLU A 1 88 ? 2.503 -0.101 9.545 1.00 87.44 88 GLU A CA 1
ATOM 669 C C . GLU A 1 88 ? 1.396 0.487 10.415 1.00 87.44 88 GLU A C 1
ATOM 671 O O . GLU A 1 88 ? 0.414 1.044 9.921 1.00 87.44 88 GLU A O 1
ATOM 676 N N . ASP A 1 89 ? 1.573 0.373 11.725 1.00 83.50 89 ASP A N 1
ATOM 677 C CA . ASP A 1 89 ? 0.641 0.910 12.705 1.00 83.50 89 ASP A CA 1
ATOM 678 C C . ASP A 1 89 ? 0.796 2.423 12.847 1.00 83.50 89 ASP A C 1
ATOM 680 O O . ASP A 1 89 ? 1.907 2.945 12.954 1.00 83.50 89 ASP A O 1
ATOM 684 N N . VAL A 1 90 ? -0.332 3.134 12.895 1.00 82.38 90 VAL A N 1
ATOM 685 C CA . VAL A 1 90 ? -0.348 4.580 13.128 1.00 82.38 90 VAL A CA 1
ATOM 686 C C . VAL A 1 90 ? -0.626 4.846 14.604 1.00 82.38 90 VAL A C 1
ATOM 688 O O . VAL A 1 90 ? -1.703 4.524 15.103 1.00 82.38 90 VAL A O 1
ATOM 691 N N . SER A 1 91 ? 0.339 5.446 15.303 1.00 72.62 91 SER A N 1
ATOM 692 C CA . SER A 1 91 ? 0.197 5.832 16.715 1.00 72.62 91 SER A CA 1
ATOM 693 C C . SER A 1 91 ? -0.624 7.110 16.904 1.00 72.62 91 SER A C 1
ATOM 695 O O . SER A 1 91 ? -1.416 7.197 17.837 1.00 72.62 91 SER A O 1
ATOM 697 N N . THR A 1 92 ? -0.469 8.076 15.996 1.00 72.00 92 THR A N 1
ATOM 698 C CA . THR A 1 92 ? -1.169 9.365 16.024 1.00 72.00 92 THR A CA 1
ATOM 699 C C . THR A 1 92 ? -1.489 9.807 14.600 1.00 72.00 92 THR A C 1
ATOM 701 O O . THR A 1 92 ? -0.622 9.770 13.729 1.00 72.00 92 THR A O 1
ATOM 704 N N . MET A 1 93 ? -2.717 10.268 14.358 1.00 72.69 93 MET A N 1
ATOM 705 C CA . MET A 1 93 ? -3.147 10.799 13.063 1.00 72.69 93 MET A CA 1
ATOM 706 C C . MET A 1 93 ? -4.036 12.023 13.277 1.00 72.69 93 MET A C 1
ATOM 708 O O . MET A 1 93 ? -4.934 11.987 14.113 1.00 72.69 93 MET A O 1
ATOM 712 N N . SER A 1 94 ? -3.824 13.094 12.509 1.00 74.38 94 SER A N 1
ATOM 713 C CA . SER A 1 94 ? -4.825 14.162 12.416 1.00 74.38 94 SER A CA 1
ATOM 714 C C . SER A 1 94 ? -6.022 13.647 11.616 1.00 74.38 94 SER A C 1
ATOM 716 O O . SER A 1 94 ? -5.822 13.178 10.492 1.00 74.38 94 SER A O 1
ATOM 718 N N . GLU A 1 95 ? -7.241 13.751 12.142 1.00 64.50 95 GLU A N 1
ATOM 719 C CA . GLU A 1 95 ? -8.443 13.337 11.413 1.00 64.50 95 GLU A CA 1
ATOM 720 C C . GLU A 1 95 ? -8.580 14.111 10.092 1.00 64.50 95 GLU A C 1
ATOM 722 O O . GLU A 1 95 ? -8.620 15.342 10.068 1.00 64.50 95 GLU A O 1
ATOM 727 N N . ARG A 1 96 ? -8.625 13.381 8.972 1.00 63.38 96 ARG A N 1
ATOM 728 C CA . ARG A 1 96 ? -9.025 13.906 7.662 1.00 63.38 96 ARG A CA 1
ATOM 729 C C . ARG A 1 96 ? -9.826 12.843 6.919 1.00 63.38 96 ARG A C 1
ATOM 731 O O . ARG A 1 96 ? -9.352 11.723 6.754 1.00 63.38 96 ARG A O 1
ATOM 738 N N . GLU A 1 97 ? -10.992 13.224 6.404 1.00 59.59 97 GLU A N 1
ATOM 739 C CA . GLU A 1 97 ? -11.889 12.342 5.635 1.00 59.59 97 GLU A CA 1
ATOM 740 C C . GLU A 1 97 ? -11.292 11.856 4.300 1.00 59.59 97 GLU A C 1
ATOM 742 O O . GLU A 1 97 ? -11.782 10.897 3.710 1.00 59.59 97 GLU A O 1
ATOM 747 N N . ILE A 1 98 ? -10.213 12.482 3.818 1.00 61.88 98 ILE A N 1
ATOM 748 C CA . ILE A 1 98 ? -9.663 12.245 2.472 1.00 61.88 98 ILE A CA 1
ATOM 749 C C . ILE A 1 98 ? -9.009 10.869 2.276 1.00 61.88 98 ILE A C 1
ATOM 751 O O . ILE A 1 98 ? -8.727 10.493 1.141 1.00 61.88 98 ILE A O 1
ATOM 755 N N . TYR A 1 99 ? -8.731 10.131 3.352 1.00 65.50 99 TYR A N 1
ATOM 756 C CA . TYR A 1 99 ? -7.970 8.881 3.269 1.00 65.50 99 TYR A CA 1
ATOM 757 C C . TYR A 1 99 ? -8.846 7.624 3.244 1.00 65.50 99 TYR A C 1
ATOM 759 O O . TYR A 1 99 ? -8.416 6.579 2.759 1.00 65.50 99 TYR A O 1
ATOM 767 N N . PHE A 1 100 ? -10.088 7.727 3.717 1.00 64.69 100 PHE A N 1
ATOM 768 C CA . PHE A 1 100 ? -11.045 6.627 3.735 1.00 64.69 100 PHE A CA 1
ATOM 769 C C . PHE A 1 100 ? -12.465 7.207 3.776 1.00 64.69 100 PHE A C 1
ATOM 771 O O . PHE A 1 100 ? -12.904 7.682 4.823 1.00 64.69 100 PHE A O 1
ATOM 778 N N . GLY A 1 101 ? -13.170 7.240 2.639 1.00 61.38 101 GLY A N 1
ATOM 779 C CA . GLY A 1 101 ? -14.349 8.103 2.503 1.00 61.38 101 GLY A CA 1
ATOM 780 C C . GLY A 1 101 ? -15.326 7.705 1.395 1.00 61.38 101 GLY A C 1
ATOM 781 O O . GLY A 1 101 ? -14.934 7.474 0.258 1.00 61.38 101 GLY A O 1
ATOM 782 N N . ALA A 1 102 ? -16.602 7.624 1.797 1.00 50.41 102 ALA A N 1
ATOM 783 C CA . ALA A 1 102 ? -17.848 7.377 1.063 1.00 50.41 102 ALA A CA 1
ATOM 784 C C . ALA A 1 102 ? -17.741 6.786 -0.358 1.00 50.41 102 ALA A C 1
ATOM 786 O O . ALA A 1 102 ? -17.593 7.503 -1.348 1.00 50.41 102 ALA A O 1
ATOM 787 N N . ARG A 1 103 ? -17.999 5.469 -0.446 1.00 48.66 103 ARG A N 1
ATOM 788 C CA . ARG A 1 103 ? -18.534 4.776 -1.632 1.00 48.66 103 ARG A CA 1
ATOM 789 C C . ARG A 1 103 ? -19.419 5.754 -2.409 1.00 48.66 103 ARG A C 1
ATOM 791 O O . ARG A 1 103 ? -20.387 6.246 -1.825 1.00 48.66 103 ARG A O 1
ATOM 798 N N . LYS A 1 104 ? -19.106 6.046 -3.681 1.00 45.44 104 LYS A N 1
ATOM 799 C CA . LYS A 1 104 ? -20.003 6.826 -4.551 1.00 45.44 104 LYS A CA 1
ATOM 800 C C . LYS A 1 104 ? -21.402 6.231 -4.389 1.00 45.44 104 LYS A C 1
ATOM 802 O O . LYS A 1 104 ? -21.643 5.108 -4.830 1.00 45.44 104 LYS A O 1
ATOM 807 N N . ARG A 1 105 ? -22.311 6.934 -3.698 1.00 39.84 105 ARG A N 1
ATOM 808 C CA . ARG A 1 105 ? -23.735 6.596 -3.722 1.00 39.84 105 ARG A CA 1
ATOM 809 C C . ARG A 1 105 ? -24.093 6.669 -5.194 1.00 39.84 105 ARG A C 1
ATOM 811 O O . ARG A 1 105 ? -24.040 7.750 -5.777 1.00 39.84 105 ARG A O 1
ATOM 818 N N . GLY A 1 106 ? -24.338 5.506 -5.794 1.00 38.09 106 GLY A N 1
ATOM 819 C CA . GLY A 1 106 ? -24.804 5.419 -7.164 1.00 38.09 106 GLY A CA 1
ATOM 820 C C . GLY A 1 106 ? -25.943 6.411 -7.341 1.00 38.09 106 GLY A C 1
ATOM 821 O O . GLY A 1 106 ? -26.813 6.537 -6.475 1.00 38.09 106 GLY A O 1
ATOM 822 N N . ILE A 1 107 ? -25.880 7.159 -8.432 1.00 43.75 107 ILE A N 1
ATOM 823 C CA . ILE A 1 107 ? -26.941 8.039 -8.897 1.00 43.75 107 ILE A CA 1
ATOM 824 C C . ILE A 1 107 ? -28.133 7.121 -9.222 1.00 43.75 107 ILE A C 1
ATOM 826 O O . ILE A 1 107 ? -28.279 6.649 -10.339 1.00 43.75 107 ILE A O 1
ATOM 830 N N . ALA A 1 108 ? -28.918 6.767 -8.208 1.00 44.62 108 ALA A N 1
ATOM 831 C CA . ALA A 1 108 ? -30.086 5.889 -8.306 1.00 44.62 108 ALA A CA 1
ATOM 832 C C . ALA A 1 108 ? -31.241 6.412 -7.433 1.00 44.62 108 ALA A C 1
ATOM 834 O O . ALA A 1 108 ? -32.073 5.648 -6.961 1.00 44.62 108 ALA A O 1
ATOM 835 N N . GLY A 1 109 ? -31.267 7.724 -7.172 1.00 41.47 109 GLY A N 1
ATOM 836 C CA . GLY A 1 109 ? -32.266 8.362 -6.311 1.00 41.47 109 GLY A CA 1
ATOM 837 C C . GLY A 1 109 ? -32.860 9.654 -6.868 1.00 41.47 109 GLY A C 1
ATOM 838 O O . GLY A 1 109 ? -33.399 10.431 -6.091 1.00 41.47 109 GLY A O 1
ATOM 839 N N . PHE A 1 110 ? -32.739 9.918 -8.173 1.00 44.72 110 PHE A N 1
ATOM 840 C CA . PHE A 1 110 ? -33.291 11.137 -8.775 1.00 44.72 110 PHE A CA 1
ATOM 841 C C . PHE A 1 110 ? -33.936 10.879 -10.141 1.00 44.72 110 PHE A C 1
ATOM 843 O O . PHE A 1 110 ? -33.575 11.507 -11.124 1.00 44.72 110 PHE A O 1
ATOM 850 N N . ILE A 1 111 ? -34.885 9.941 -10.213 1.00 44.22 111 ILE A N 1
ATOM 851 C CA . ILE A 1 111 ? -35.986 10.026 -11.186 1.00 44.22 111 ILE A CA 1
ATOM 852 C C . ILE A 1 111 ? -37.250 9.552 -10.468 1.00 44.22 111 ILE A C 1
ATOM 854 O O . ILE A 1 111 ? -37.564 8.369 -10.406 1.00 44.22 111 ILE A O 1
ATOM 858 N N . GLY A 1 112 ? -37.917 10.510 -9.841 1.00 41.34 112 GLY A N 1
ATOM 859 C CA . GLY A 1 112 ? -39.196 10.355 -9.171 1.00 41.34 112 GLY A CA 1
ATOM 860 C C . GLY A 1 112 ? -39.825 11.733 -9.055 1.00 41.34 112 GLY A C 1
ATOM 861 O O . GLY A 1 112 ? -39.687 12.354 -8.011 1.00 41.34 112 GLY A O 1
ATOM 862 N N . TYR A 1 113 ? -40.365 12.225 -10.174 1.00 44.22 113 TYR A N 1
ATOM 863 C CA . TYR A 1 113 ? -41.516 13.126 -10.352 1.00 44.22 113 TYR A CA 1
ATOM 864 C C . TYR A 1 113 ? -41.482 13.647 -11.797 1.00 44.22 113 TYR A C 1
ATOM 866 O O . TYR A 1 113 ? -40.535 14.334 -12.181 1.00 44.22 113 TYR A O 1
ATOM 874 N N . GLY A 1 114 ? -42.500 13.292 -12.582 1.00 38.06 114 GLY A N 1
ATOM 875 C CA . GLY A 1 114 ? -42.665 13.676 -13.984 1.00 38.06 114 GLY A CA 1
ATOM 876 C C . GLY A 1 114 ? -43.460 12.637 -14.744 1.00 38.06 114 GLY A C 1
ATOM 877 O O . GLY A 1 114 ? -42.822 11.660 -15.186 1.00 38.06 114 GLY A O 1
#

Mean predicted aligned error: 10.13 Å

Nearest PDB structures (foldseek):
  2n2t-assembly1_A  TM=6.332E-01  e=2.250E-02  synthetic construct
  8y0x-assembly1_CB  TM=6.257E-01  e=1.143E-01  Homo sapiens
  5anc-assembly1_K  TM=4.984E-01  e=1.289E-01  Homo sapiens
  5a9v-assembly6_F  TM=5.821E-01  e=7.385E-01  Escherichia coli
  3dfe-assembly2_C  TM=4.366E-01  e=2.499E-01  Trichormus variabilis ATCC 29413

Sequence (114 aa):
YGIGTLLGMTIESWIGLGTVIVRIFCTHDPEPLIRHLGDLGYGTTRINGSGQFVPAVAILISMVPRKEAGRLLEVLKTGYPDVHFTIEDVSTMSEREIYFGARKRGIAGFIGYG

Foldseek 3Di:
DDCQDDPDDDLVVQDDFDKKKKKKKDLDDCVVVCVVCVLVQAQWDWDWDQDPVRGIIIIIIAIGTSNCVSVVVVCCVPVPVPMDIGMGGDPDDDDDCRRGHDNPPPPPPPDPDD

Radius of gyration: 16.47 Å; Cα contacts (8 Å, |Δi|>4): 152; chains: 1; bounding box: 61×28×31 Å

pLDDT: mean 77.82, std 20.2, range [32.22, 97.19]

Solvent-accessible surface area (backbone atoms only — not comparable to full-atom values): 7101 Å² total; per-residue (Å²): 134,82,80,75,75,70,93,78,74,61,77,83,82,57,71,50,90,60,44,26,39,40,38,37,44,28,76,59,85,52,62,70,55,54,52,54,38,44,68,73,19,42,27,68,47,81,43,80,49,62,50,99,90,40,81,50,33,37,41,35,42,27,49,36,47,30,72,51,41,60,60,53,50,50,49,40,61,73,77,39,70,88,49,49,71,49,75,43,81,56,92,76,79,84,92,63,66,77,32,55,48,77,57,79,76,71,96,80,83,84,87,87,85,134

Secondary structure (DSSP, 8-state):
------S---GGGG--SSEEEEEEEESS--HHHHHHHHHTTB-EEEEEE--SS-S-EEEEEEEEEHHHHHHHHHHHHHH-TT-EEEEEE-S-----GGGB------S-S-----